Protein AF-A0A7C3M3J8-F1 (afdb_monomer_lite)

Structure (mmCIF, N/CA/C/O backbone):
data_AF-A0A7C3M3J8-F1
#
_entry.id   AF-A0A7C3M3J8-F1
#
loop_
_atom_site.group_PDB
_atom_site.id
_atom_site.type_symbol
_atom_site.label_atom_id
_atom_site.label_alt_id
_atom_site.label_comp_id
_atom_site.label_asym_id
_atom_site.label_entity_id
_atom_site.label_seq_id
_atom_site.pdbx_PDB_ins_code
_atom_site.Cartn_x
_atom_site.Cartn_y
_atom_site.Cartn_z
_atom_site.occupancy
_atom_site.B_iso_or_equiv
_atom_site.auth_seq_id
_atom_site.auth_comp_id
_atom_site.auth_asym_id
_atom_site.auth_atom_id
_atom_site.pdbx_PDB_model_num
ATOM 1 N N . MET A 1 1 ? 6.724 13.564 -12.866 1.00 60.06 1 MET A N 1
ATOM 2 C CA . MET A 1 1 ? 6.408 12.171 -12.481 1.00 60.06 1 MET A CA 1
ATOM 3 C C . MET A 1 1 ? 4.907 12.005 -12.634 1.00 60.06 1 MET A C 1
ATOM 5 O O . MET A 1 1 ? 4.190 12.845 -12.108 1.00 60.06 1 MET A O 1
ATOM 9 N N . ARG A 1 2 ? 4.433 11.037 -13.428 1.00 70.50 2 ARG A N 1
ATOM 10 C CA . ARG A 1 2 ? 2.997 10.725 -13.501 1.00 70.50 2 ARG A CA 1
ATOM 11 C C . ARG A 1 2 ? 2.696 9.801 -12.326 1.00 70.50 2 ARG A C 1
ATOM 13 O O . ARG A 1 2 ? 3.292 8.734 -12.259 1.00 70.50 2 ARG A O 1
ATOM 20 N N . GLY A 1 3 ? 1.892 10.272 -11.384 1.00 78.56 3 GLY A N 1
ATOM 21 C CA . GLY A 1 3 ? 1.335 9.445 -10.323 1.00 78.56 3 GLY A CA 1
ATOM 22 C C . GLY A 1 3 ? -0.176 9.373 -10.479 1.00 78.56 3 GLY A C 1
ATOM 23 O O . GLY A 1 3 ? -0.764 10.181 -11.203 1.00 78.56 3 GLY A O 1
ATOM 24 N N . GLU A 1 4 ? -0.775 8.390 -9.828 1.00 85.88 4 GLU A N 1
ATOM 25 C CA . GLU A 1 4 ? -2.205 8.119 -9.856 1.00 85.88 4 GLU A CA 1
ATOM 26 C C . GLU A 1 4 ? -2.761 8.230 -8.434 1.00 85.88 4 GLU A C 1
ATOM 28 O O . GLU A 1 4 ? -2.131 7.790 -7.467 1.00 85.88 4 GLU A O 1
ATOM 33 N N . TYR A 1 5 ? -3.933 8.855 -8.296 1.00 87.75 5 TYR A N 1
ATOM 34 C CA . TYR A 1 5 ? -4.675 8.828 -7.037 1.00 87.75 5 TYR A CA 1
ATOM 35 C C . TYR A 1 5 ? -5.321 7.455 -6.898 1.00 87.75 5 TYR A C 1
ATOM 37 O O . TYR A 1 5 ? -6.066 7.029 -7.778 1.00 87.75 5 TYR A O 1
ATOM 45 N N . VAL A 1 6 ? -5.033 6.780 -5.790 1.00 89.00 6 VAL A N 1
ATOM 46 C CA . VAL A 1 6 ? -5.568 5.459 -5.473 1.00 89.00 6 VAL A CA 1
ATOM 47 C C . VAL A 1 6 ? -6.288 5.541 -4.137 1.00 89.00 6 VAL A C 1
ATOM 49 O O . VAL A 1 6 ? -5.760 6.071 -3.157 1.00 89.00 6 VAL A O 1
ATOM 52 N N . GLU A 1 7 ? -7.500 5.008 -4.098 1.00 88.50 7 GLU A N 1
ATOM 53 C CA . GLU A 1 7 ? -8.269 4.852 -2.871 1.00 88.50 7 GLU A CA 1
ATOM 54 C C . GLU A 1 7 ? -8.012 3.454 -2.306 1.00 88.50 7 GLU A C 1
ATOM 56 O O . GLU A 1 7 ? -8.274 2.442 -2.954 1.00 88.50 7 GLU A O 1
ATOM 61 N N . LEU A 1 8 ? -7.453 3.397 -1.100 1.00 85.25 8 LEU A N 1
ATOM 62 C CA . LEU A 1 8 ? -7.155 2.161 -0.387 1.00 85.25 8 LEU A CA 1
ATOM 63 C C . LEU A 1 8 ? -8.138 1.974 0.764 1.00 85.25 8 LEU A C 1
ATOM 65 O O . LEU A 1 8 ? -8.551 2.928 1.423 1.00 85.25 8 LEU A O 1
ATOM 69 N N . THR A 1 9 ? -8.478 0.721 1.047 1.00 87.75 9 THR A N 1
ATOM 70 C CA . THR A 1 9 ? -9.279 0.390 2.228 1.00 87.75 9 THR A CA 1
ATOM 71 C C . THR A 1 9 ? -8.393 0.403 3.475 1.00 87.75 9 THR A C 1
ATOM 73 O O . THR A 1 9 ? -7.239 -0.029 3.438 1.00 87.75 9 THR A O 1
ATOM 76 N N . CYS A 1 10 ? -8.913 0.911 4.593 1.00 84.31 10 CYS A N 1
ATOM 77 C CA . CYS A 1 10 ? -8.173 1.000 5.845 1.00 84.31 10 CYS A CA 1
ATOM 78 C C . CYS A 1 10 ? -7.781 -0.380 6.387 1.00 84.31 10 CYS A C 1
ATOM 80 O O . CYS A 1 10 ? -8.673 -1.135 6.770 1.00 84.31 10 CYS A O 1
ATOM 82 N N . PRO A 1 11 ? -6.474 -0.676 6.553 1.00 84.62 11 PRO A N 1
ATOM 83 C CA . PRO A 1 11 ? -5.999 -2.004 6.944 1.00 84.62 11 PRO A CA 1
ATOM 84 C C . PRO A 1 11 ? -6.331 -2.383 8.395 1.00 84.62 11 PRO A C 1
ATOM 86 O O . PRO A 1 11 ? -6.052 -3.516 8.785 1.00 84.62 11 PRO A O 1
ATOM 89 N N . PHE A 1 12 ? -6.854 -1.444 9.192 1.00 86.81 12 PHE A N 1
ATOM 90 C CA . PHE A 1 12 ? -7.214 -1.649 10.597 1.00 86.81 12 PHE A CA 1
ATOM 91 C C . PHE A 1 12 ? -8.693 -1.948 10.815 1.00 86.81 12 PHE A C 1
ATOM 93 O O . PHE A 1 12 ? -9.033 -2.718 11.704 1.00 86.81 12 PHE A O 1
ATOM 100 N N . CYS A 1 13 ? -9.571 -1.258 10.086 1.00 86.12 13 CYS A N 1
ATOM 101 C CA . CYS A 1 13 ? -11.010 -1.292 10.352 1.00 86.12 13 CYS A CA 1
ATOM 102 C C . CYS A 1 13 ? -11.845 -1.734 9.155 1.00 86.12 13 CYS A C 1
ATOM 104 O O . CYS A 1 13 ? -13.056 -1.859 9.316 1.00 86.12 13 CYS A O 1
ATOM 106 N N . ASP A 1 14 ? -11.231 -1.880 7.975 1.00 85.38 14 ASP A N 1
ATOM 107 C CA . ASP A 1 14 ? -11.839 -2.284 6.700 1.00 85.38 14 ASP A CA 1
ATOM 108 C C . ASP A 1 14 ? -13.061 -1.458 6.249 1.00 85.38 14 ASP A C 1
ATOM 110 O O . ASP A 1 14 ? -13.744 -1.792 5.288 1.00 85.38 14 ASP A O 1
ATOM 114 N N . LYS A 1 15 ? -13.339 -0.347 6.939 1.00 85.44 15 LYS A N 1
ATOM 115 C CA . LYS A 1 15 ? -14.506 0.524 6.727 1.00 85.44 15 LYS A CA 1
ATOM 116 C C . LYS A 1 15 ? -14.128 1.913 6.227 1.00 85.44 15 LYS A C 1
ATOM 118 O O . LYS A 1 15 ? -14.922 2.564 5.560 1.00 85.44 15 LYS A O 1
ATOM 123 N N . GLY A 1 16 ? -12.945 2.398 6.600 1.00 83.69 16 GLY A N 1
ATOM 124 C CA . GLY A 1 16 ? -12.453 3.707 6.176 1.00 83.69 16 GLY A CA 1
ATOM 125 C C . GLY A 1 16 ? -11.763 3.650 4.818 1.00 83.69 16 GLY A C 1
ATOM 126 O O . GLY A 1 16 ? -11.102 2.661 4.508 1.00 83.69 16 GLY A O 1
ATOM 127 N N . ILE A 1 17 ? -11.872 4.732 4.051 1.00 86.12 17 ILE A N 1
ATOM 128 C CA . ILE A 1 17 ? -11.152 4.930 2.787 1.00 86.12 17 ILE A CA 1
ATOM 129 C C . ILE A 1 17 ? -9.956 5.851 3.048 1.00 86.12 17 ILE A C 1
ATOM 131 O O . ILE A 1 17 ? -10.081 6.864 3.739 1.00 86.12 17 ILE A O 1
ATOM 135 N N . ILE A 1 18 ? -8.794 5.483 2.514 1.00 88.31 18 ILE A N 1
ATOM 136 C CA . ILE A 1 18 ? -7.539 6.232 2.589 1.00 88.31 18 ILE A CA 1
ATOM 137 C C . ILE A 1 18 ? -7.149 6.667 1.184 1.00 88.31 18 ILE A C 1
ATOM 139 O O . ILE A 1 18 ? -7.091 5.849 0.269 1.00 88.31 18 ILE A O 1
ATOM 143 N N . GLN A 1 19 ? -6.813 7.942 1.026 1.00 87.81 19 GLN A N 1
ATOM 144 C CA . GLN A 1 19 ? -6.269 8.450 -0.224 1.00 87.81 19 GLN A CA 1
ATOM 145 C C . GLN A 1 19 ? -4.749 8.285 -0.240 1.00 87.81 19 GLN A C 1
ATOM 147 O O . GLN A 1 19 ? -4.033 8.817 0.617 1.00 87.81 19 GLN A O 1
ATOM 152 N N . ALA A 1 20 ? -4.262 7.567 -1.245 1.00 87.50 20 ALA A N 1
ATOM 153 C CA . ALA A 1 20 ? -2.851 7.388 -1.531 1.00 87.50 20 ALA A CA 1
ATOM 154 C C . ALA A 1 20 ? -2.516 7.917 -2.930 1.00 87.50 20 ALA A C 1
ATOM 156 O O . ALA A 1 20 ? -3.355 7.995 -3.826 1.00 87.50 20 ALA A O 1
ATOM 157 N N . TRP A 1 21 ? -1.263 8.304 -3.107 1.00 88.56 21 TRP A N 1
ATOM 158 C CA . TRP A 1 21 ? -0.696 8.688 -4.387 1.00 88.56 21 TRP A CA 1
ATOM 159 C C . TRP A 1 21 ? 0.357 7.656 -4.769 1.00 88.56 21 TRP A C 1
ATOM 161 O O . TRP A 1 21 ? 1.393 7.546 -4.106 1.00 88.56 21 TRP A O 1
ATOM 171 N N . TYR A 1 22 ? 0.061 6.886 -5.811 1.00 87.81 22 TYR A N 1
ATOM 172 C CA . TYR A 1 22 ? 0.940 5.857 -6.343 1.00 87.81 22 TYR A CA 1
ATOM 173 C C . TYR A 1 22 ? 1.780 6.436 -7.475 1.00 87.81 22 TYR A C 1
ATOM 175 O O . TYR A 1 22 ? 1.255 7.008 -8.430 1.00 87.81 22 TYR A O 1
ATOM 183 N N . ILE A 1 23 ? 3.097 6.300 -7.376 1.00 86.19 23 ILE A N 1
ATOM 184 C CA . ILE A 1 23 ? 4.035 6.668 -8.430 1.00 86.19 23 ILE A CA 1
ATOM 185 C C . ILE A 1 23 ? 4.713 5.375 -8.887 1.00 86.19 23 ILE A C 1
ATOM 187 O O . ILE A 1 23 ? 5.586 4.868 -8.171 1.00 86.19 23 ILE A O 1
ATOM 191 N N . PRO A 1 24 ? 4.343 4.842 -10.066 1.00 82.25 24 PRO A N 1
ATOM 192 C CA . PRO A 1 24 ? 4.938 3.617 -10.567 1.00 82.25 24 PRO A CA 1
ATOM 193 C C . PRO A 1 24 ? 6.433 3.794 -10.828 1.00 82.25 24 PRO A C 1
ATOM 195 O O . PRO A 1 24 ? 6.889 4.793 -11.403 1.00 82.25 24 PRO A O 1
ATOM 198 N N . GLY A 1 25 ? 7.198 2.784 -10.428 1.00 78.44 25 GLY A N 1
ATOM 199 C CA . GLY A 1 25 ? 8.623 2.698 -10.685 1.00 78.44 25 GLY A CA 1
ATOM 200 C C . GLY A 1 25 ? 8.910 2.606 -12.184 1.00 78.44 25 GLY A C 1
ATOM 201 O O . GLY A 1 25 ? 8.479 1.678 -12.868 1.00 78.44 25 GLY A O 1
ATOM 202 N N . ALA A 1 26 ? 9.664 3.560 -12.730 1.00 74.56 26 ALA A N 1
ATOM 203 C CA . ALA A 1 26 ? 10.063 3.510 -14.132 1.00 74.56 26 ALA A CA 1
ATOM 204 C C . ALA A 1 26 ? 11.210 2.507 -14.348 1.00 74.56 26 ALA A C 1
ATOM 206 O O . ALA A 1 26 ? 12.205 2.504 -13.618 1.00 74.56 26 ALA A O 1
ATOM 207 N N . ILE A 1 27 ? 11.112 1.694 -15.401 1.00 71.25 27 ILE A N 1
ATOM 208 C CA . ILE A 1 27 ? 12.236 0.886 -15.883 1.00 71.25 27 ILE A CA 1
ATOM 209 C C . ILE A 1 27 ? 12.976 1.710 -16.930 1.00 71.25 27 ILE A C 1
ATOM 211 O O . ILE A 1 27 ? 12.443 2.001 -18.000 1.00 71.25 27 ILE A O 1
ATOM 215 N N . SER A 1 28 ? 14.221 2.068 -16.635 1.00 67.69 28 SER A N 1
ATOM 216 C CA . SER A 1 28 ? 15.113 2.689 -17.610 1.00 67.69 28 SER A CA 1
ATOM 217 C C . SER A 1 28 ? 16.129 1.665 -18.106 1.00 67.69 28 SER A C 1
ATOM 219 O O . SER A 1 28 ? 16.725 0.909 -17.336 1.00 67.69 28 SER A O 1
ATOM 221 N N . VAL A 1 29 ? 16.306 1.612 -19.425 1.00 69.06 29 VAL A N 1
ATOM 222 C CA . VAL A 1 29 ? 17.297 0.749 -20.070 1.00 69.06 29 VAL A CA 1
ATOM 223 C C . VAL A 1 29 ? 18.335 1.649 -20.711 1.00 69.06 29 VAL A C 1
ATOM 225 O O . VAL A 1 29 ? 18.038 2.355 -21.675 1.00 69.06 29 VAL A O 1
ATOM 228 N N . LYS A 1 30 ? 19.561 1.632 -20.186 1.00 69.44 30 LYS A N 1
ATOM 229 C CA . LYS A 1 30 ? 20.673 2.369 -20.787 1.00 69.44 30 LYS A CA 1
ATOM 230 C C . LYS A 1 30 ? 21.432 1.424 -21.713 1.00 69.44 30 LYS A C 1
ATOM 232 O O . LYS A 1 30 ? 21.918 0.375 -21.289 1.00 69.44 30 LYS A O 1
ATOM 237 N N . ARG A 1 31 ? 21.519 1.784 -22.996 1.00 63.72 31 ARG A N 1
ATOM 238 C CA . ARG A 1 31 ? 22.373 1.086 -23.966 1.00 63.72 31 ARG A CA 1
ATOM 239 C C . ARG A 1 31 ? 23.770 1.691 -23.903 1.00 63.72 31 ARG A C 1
ATOM 241 O O . ARG A 1 31 ? 23.938 2.873 -24.189 1.00 63.72 31 ARG A O 1
ATOM 248 N N . GLY A 1 32 ? 24.764 0.897 -23.517 1.00 60.53 32 GLY A N 1
ATOM 249 C CA . GLY A 1 32 ? 26.165 1.290 -23.642 1.00 60.53 32 GLY A CA 1
ATOM 250 C C . GLY A 1 32 ? 26.631 1.138 -25.090 1.00 60.53 32 GLY A C 1
ATOM 251 O O . GLY A 1 32 ? 26.560 0.041 -25.644 1.00 60.53 32 GLY A O 1
ATOM 252 N N . SER A 1 33 ? 27.123 2.214 -25.707 1.00 58.19 33 SER A N 1
ATOM 253 C CA . SER A 1 33 ? 27.689 2.199 -27.060 1.00 58.19 33 SER A CA 1
ATOM 254 C C . SER A 1 33 ? 29.157 1.744 -27.045 1.00 58.19 33 SER A C 1
ATOM 256 O O . SER A 1 33 ? 30.062 2.541 -27.282 1.00 58.19 33 SER A 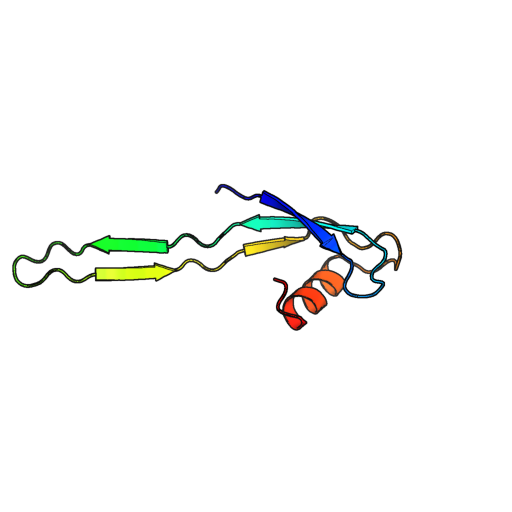O 1
ATOM 258 N N . CYS A 1 34 ? 29.425 0.474 -26.739 1.00 58.19 34 CYS A N 1
ATOM 259 C CA . CYS A 1 34 ? 30.757 -0.103 -26.951 1.00 58.19 34 CYS A CA 1
ATOM 260 C C . CYS A 1 34 ? 30.791 -0.861 -28.284 1.00 58.19 34 CYS A C 1
ATOM 262 O O . CYS A 1 34 ? 29.955 -1.731 -28.514 1.00 58.19 34 CYS A O 1
ATOM 264 N N . ARG A 1 35 ? 31.778 -0.547 -29.142 1.00 59.69 35 ARG A N 1
ATOM 265 C CA . ARG A 1 35 ? 31.966 -1.131 -30.490 1.00 59.69 35 ARG A CA 1
ATOM 266 C C . ARG A 1 35 ? 32.123 -2.659 -30.510 1.00 59.69 35 ARG A C 1
ATOM 268 O O . ARG A 1 35 ? 31.948 -3.251 -31.564 1.00 59.69 35 ARG A O 1
ATOM 275 N N . SER A 1 36 ? 32.460 -3.283 -29.382 1.00 64.88 36 SER A N 1
ATOM 276 C CA . SER A 1 36 ? 32.811 -4.705 -29.302 1.00 64.88 36 SER A CA 1
ATOM 277 C C . SER A 1 36 ? 31.742 -5.606 -28.678 1.00 64.88 36 SER A C 1
ATOM 279 O O . SER A 1 36 ? 31.767 -6.791 -28.968 1.00 64.88 36 SER A O 1
ATOM 281 N N . LEU A 1 37 ? 30.807 -5.084 -27.871 1.00 58.28 37 LEU A N 1
ATOM 282 C CA . LEU A 1 37 ? 29.625 -5.796 -27.347 1.00 58.28 37 LEU A CA 1
ATOM 283 C C . LEU A 1 37 ? 28.690 -4.784 -26.645 1.00 58.28 37 LEU A C 1
ATOM 285 O O . LEU A 1 37 ? 29.123 -4.133 -25.686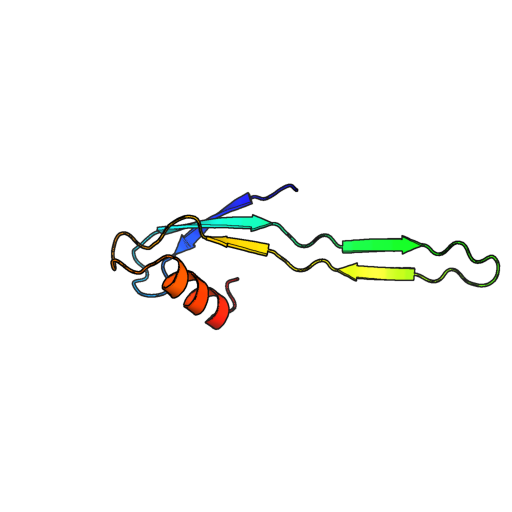 1.00 58.28 37 LEU A O 1
ATOM 289 N N . PRO A 1 38 ? 27.418 -4.632 -27.062 1.00 58.47 38 PRO A N 1
ATOM 290 C CA . PRO A 1 38 ? 26.483 -3.739 -26.386 1.00 58.47 38 PRO A CA 1
ATOM 291 C C . PRO A 1 38 ? 26.140 -4.286 -24.994 1.00 58.47 38 PRO A C 1
ATOM 293 O O . PRO A 1 38 ? 25.518 -5.337 -24.852 1.00 58.47 38 PRO A O 1
ATOM 296 N N . LYS A 1 39 ? 26.535 -3.557 -23.945 1.00 62.41 39 LYS A N 1
ATOM 297 C CA . LYS A 1 39 ? 26.112 -3.840 -22.568 1.00 62.41 39 LYS A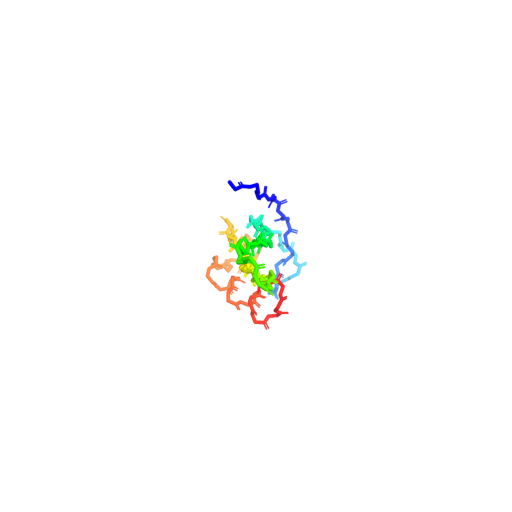 CA 1
ATOM 298 C C . LYS A 1 39 ? 24.773 -3.152 -22.308 1.00 62.41 39 LYS A C 1
ATOM 300 O O . LYS A 1 39 ? 24.647 -1.938 -22.488 1.00 62.41 39 LYS A O 1
ATOM 305 N N . PHE A 1 40 ? 23.788 -3.929 -21.871 1.00 65.56 40 PHE A N 1
ATOM 306 C CA . PHE A 1 40 ? 22.490 -3.429 -21.429 1.00 65.56 40 PHE A CA 1
ATOM 307 C C . PHE A 1 40 ? 22.477 -3.393 -19.904 1.00 65.56 40 PHE A C 1
A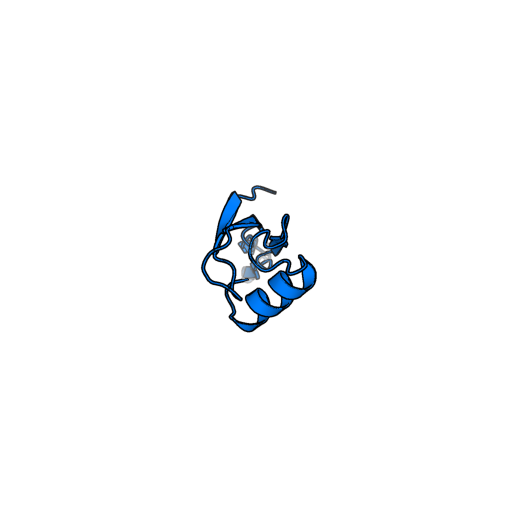TOM 309 O O . PHE A 1 40 ? 22.571 -4.440 -19.267 1.00 65.56 40 PHE A O 1
ATOM 316 N N . SER A 1 41 ? 22.337 -2.207 -19.314 1.00 65.25 41 SER A N 1
ATOM 317 C CA . SER A 1 41 ? 21.990 -2.087 -17.899 1.00 65.25 41 SER A CA 1
ATOM 318 C C . SER A 1 41 ? 20.505 -1.755 -17.779 1.00 65.25 41 SER A C 1
ATOM 320 O O . SER A 1 41 ? 20.001 -0.814 -18.399 1.00 65.25 41 SER A O 1
ATOM 322 N N . LYS A 1 42 ? 19.786 -2.577 -17.010 1.00 67.31 42 LYS A N 1
ATOM 323 C CA . LYS A 1 42 ? 18.392 -2.333 -16.636 1.00 67.31 42 LYS A CA 1
ATOM 324 C C . LYS A 1 42 ? 18.397 -1.730 -15.237 1.00 67.31 42 LYS A C 1
ATOM 326 O O . LYS A 1 42 ? 18.915 -2.356 -14.318 1.00 67.31 42 LYS A O 1
ATOM 331 N N . HIS A 1 43 ? 17.837 -0.538 -15.084 1.00 68.69 43 HIS A N 1
ATOM 332 C CA . HIS A 1 43 ? 17.621 0.082 -13.784 1.00 68.69 43 HIS A CA 1
ATOM 333 C C . HIS A 1 43 ? 16.115 0.162 -13.545 1.00 68.69 43 HIS A C 1
ATOM 335 O O . HIS A 1 43 ? 15.401 0.826 -14.301 1.00 68.69 43 HIS A O 1
ATOM 341 N N . LYS A 1 44 ? 15.625 -0.548 -12.526 1.00 70.00 44 LYS A N 1
ATOM 342 C CA . LYS A 1 44 ? 14.233 -0.451 -12.083 1.00 70.00 44 LYS A CA 1
ATOM 343 C C . LYS A 1 44 ? 14.195 0.538 -10.925 1.00 70.00 44 LYS A C 1
ATOM 345 O O . LYS A 1 44 ? 14.776 0.268 -9.879 1.00 70.00 44 LYS A O 1
ATOM 350 N N . SER A 1 45 ? 13.565 1.688 -11.133 1.00 73.31 45 SER A N 1
ATOM 351 C CA . SER A 1 45 ? 13.230 2.582 -10.026 1.00 73.31 45 SER A CA 1
ATOM 352 C C . SER A 1 45 ? 12.160 1.912 -9.167 1.00 73.31 45 SER A C 1
ATOM 354 O O . SER A 1 45 ? 11.270 1.258 -9.712 1.00 73.31 45 SER A O 1
ATOM 356 N N . SER A 1 46 ? 12.259 2.042 -7.846 1.00 76.62 46 SER A N 1
ATOM 357 C CA . SER A 1 46 ? 11.246 1.519 -6.928 1.00 76.62 46 SER A CA 1
ATOM 358 C C . SER A 1 46 ? 9.927 2.269 -7.087 1.00 76.62 46 SER A C 1
ATOM 360 O O . SER A 1 46 ? 9.915 3.464 -7.388 1.00 76.62 46 SER A O 1
ATOM 362 N N . ASP A 1 47 ? 8.832 1.552 -6.869 1.00 81.44 47 ASP A N 1
ATOM 363 C CA . ASP A 1 47 ? 7.504 2.124 -6.705 1.00 81.44 47 ASP A CA 1
ATOM 364 C C . ASP A 1 47 ? 7.471 3.027 -5.462 1.00 81.44 47 ASP A C 1
ATOM 366 O O . ASP A 1 47 ? 8.060 2.693 -4.431 1.00 81.44 47 ASP A O 1
ATOM 370 N N . VAL A 1 48 ? 6.822 4.189 -5.564 1.00 83.88 48 VAL A N 1
ATOM 371 C CA . VAL A 1 48 ? 6.703 5.141 -4.452 1.00 83.88 48 VAL A CA 1
ATOM 372 C C . VAL A 1 48 ? 5.234 5.342 -4.122 1.00 83.88 48 VAL A C 1
ATOM 374 O O . VAL A 1 48 ? 4.440 5.717 -4.983 1.00 83.88 48 VAL A O 1
ATOM 377 N N . TRP A 1 49 ? 4.893 5.142 -2.855 1.00 85.19 49 TRP A N 1
ATOM 378 C CA . TRP A 1 49 ? 3.556 5.359 -2.319 1.00 85.19 49 TRP A CA 1
ATOM 379 C C . TRP A 1 49 ? 3.583 6.505 -1.316 1.00 85.19 49 TRP A C 1
ATOM 381 O O . TRP A 1 49 ? 4.423 6.530 -0.418 1.00 85.19 49 TRP A O 1
ATOM 391 N N . ILE A 1 50 ? 2.671 7.462 -1.473 1.00 86.06 50 ILE A N 1
ATOM 392 C CA . ILE A 1 50 ? 2.533 8.607 -0.567 1.00 86.06 50 ILE A CA 1
ATOM 393 C C . ILE A 1 50 ? 1.114 8.607 -0.010 1.00 86.06 50 ILE A C 1
ATOM 395 O O . ILE A 1 50 ? 0.154 8.799 -0.756 1.00 86.06 50 ILE A O 1
ATOM 399 N N . ILE A 1 51 ? 0.971 8.421 1.301 1.00 87.31 51 ILE A N 1
ATOM 400 C CA . ILE A 1 51 ? -0.334 8.455 1.969 1.00 87.31 51 ILE A CA 1
ATOM 401 C C . ILE A 1 51 ? -0.702 9.902 2.288 1.00 87.31 51 ILE A C 1
ATOM 403 O O . ILE A 1 51 ? 0.068 10.623 2.918 1.00 87.31 51 ILE A O 1
ATOM 407 N N . LYS A 1 52 ? -1.885 10.339 1.846 1.00 84.62 52 LYS A N 1
ATOM 408 C CA . LYS A 1 52 ? -2.362 11.716 2.044 1.00 84.62 52 LYS A CA 1
ATOM 409 C C . LYS A 1 52 ? -3.347 11.868 3.193 1.00 84.62 52 LYS A C 1
ATOM 411 O O . LYS A 1 52 ? -3.514 12.980 3.687 1.00 84.62 52 LYS A O 1
ATOM 416 N N . SER A 1 53 ? -3.998 10.796 3.639 1.00 81.81 53 SER A N 1
ATOM 417 C CA . SER A 1 53 ? -5.023 10.866 4.685 1.00 81.81 53 SER A CA 1
ATOM 418 C C . SER A 1 53 ? -4.902 9.724 5.691 1.00 81.81 53 SER A C 1
ATOM 420 O O . SER A 1 53 ? -4.565 8.600 5.335 1.00 81.81 53 SER A O 1
ATOM 422 N N . GLY A 1 54 ? -5.187 10.018 6.961 1.00 81.69 54 GLY A N 1
ATOM 423 C CA . GLY A 1 54 ? -5.428 8.987 7.969 1.00 81.6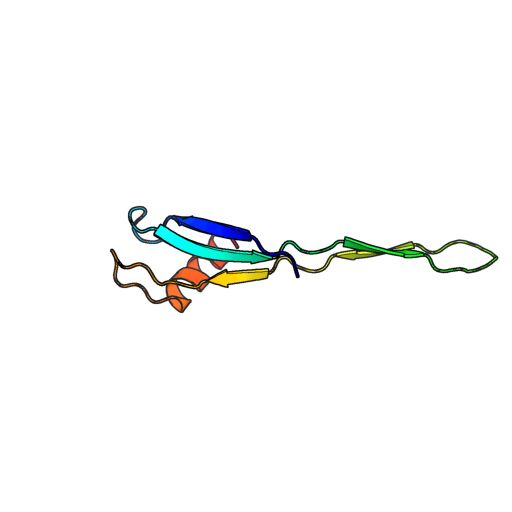9 54 GLY A CA 1
ATOM 424 C C . GLY A 1 54 ? -6.811 8.358 7.787 1.00 81.69 54 GLY A C 1
ATOM 425 O O . GLY A 1 54 ? -7.555 8.709 6.868 1.00 81.69 54 GLY A O 1
ATOM 426 N N . CYS A 1 55 ? -7.175 7.440 8.680 1.00 84.94 55 CYS A N 1
ATOM 427 C CA . CYS A 1 55 ? -8.516 6.865 8.673 1.00 84.94 55 CYS A CA 1
ATOM 428 C C . CYS A 1 55 ? -9.450 7.660 9.593 1.00 84.94 55 CYS A C 1
ATOM 430 O O . CYS A 1 55 ? -9.310 7.608 10.815 1.00 84.94 55 CYS A O 1
ATOM 432 N N . ASN A 1 56 ? -10.464 8.308 9.016 1.00 81.44 56 ASN A N 1
ATOM 433 C CA . ASN A 1 56 ? -11.473 9.060 9.774 1.00 81.44 56 ASN A CA 1
ATOM 434 C C . ASN A 1 56 ? -12.411 8.170 10.611 1.00 81.44 56 ASN A C 1
ATOM 436 O O . ASN A 1 56 ? -13.101 8.672 11.489 1.00 81.44 56 ASN A O 1
ATOM 440 N N . VAL A 1 57 ? -12.453 6.857 10.347 1.00 85.94 57 VAL A N 1
ATOM 441 C CA . VAL A 1 57 ? -13.357 5.920 11.038 1.00 85.94 57 VAL A CA 1
ATOM 442 C C . VAL A 1 57 ? -12.733 5.370 12.319 1.00 85.94 57 VAL A C 1
ATOM 444 O O . VAL A 1 57 ? -13.380 5.346 13.358 1.00 85.94 57 VAL A O 1
ATOM 447 N N . CYS A 1 58 ? -11.478 4.915 12.258 1.00 84.56 58 CYS A N 1
ATOM 448 C CA . CYS A 1 58 ? -10.780 4.361 13.423 1.00 84.56 58 CYS A CA 1
ATOM 449 C C . CYS A 1 58 ? -9.852 5.366 14.122 1.00 84.56 58 CYS A C 1
ATOM 451 O O . CYS A 1 58 ? -9.233 5.012 15.121 1.00 84.56 58 CYS A O 1
ATOM 453 N N . GLY A 1 59 ? -9.732 6.591 13.596 1.00 84.06 59 GLY A N 1
ATOM 454 C CA . GLY A 1 59 ? -8.900 7.652 14.170 1.00 84.06 59 GLY A CA 1
ATOM 455 C C . GLY A 1 59 ? -7.393 7.398 14.067 1.00 84.06 59 GLY A C 1
ATOM 456 O O . GLY A 1 59 ? -6.619 8.052 14.760 1.00 84.06 59 GLY A O 1
ATOM 457 N N . LYS A 1 60 ? -6.965 6.436 13.238 1.00 87.31 60 LYS A N 1
ATOM 458 C CA . LYS A 1 60 ? -5.549 6.083 13.074 1.00 87.31 60 LYS A CA 1
ATOM 459 C C . LYS A 1 60 ? -4.801 7.123 12.249 1.00 87.31 60 LYS A C 1
ATOM 461 O O . LYS A 1 60 ? -5.307 7.591 11.221 1.00 87.31 60 LYS A O 1
ATOM 466 N N . SER A 1 61 ? -3.591 7.448 12.702 1.00 87.88 61 SER A N 1
ATOM 467 C CA . SER A 1 61 ? -2.725 8.420 12.041 1.00 87.88 61 SER A CA 1
ATOM 468 C C . SER A 1 61 ? -2.226 7.898 10.691 1.00 87.88 61 SER A C 1
ATOM 470 O O . SER A 1 61 ? -2.256 6.698 10.406 1.00 87.88 61 SER A O 1
ATOM 472 N N . GLN A 1 62 ? -1.757 8.816 9.844 1.00 86.25 62 GLN A N 1
ATOM 473 C CA . GLN A 1 62 ? -1.176 8.481 8.541 1.00 86.25 62 GLN A CA 1
ATOM 474 C C . GLN A 1 62 ? 0.011 7.516 8.679 1.00 86.25 62 GLN A C 1
ATOM 476 O O . GLN A 1 62 ? 0.096 6.549 7.929 1.00 86.25 62 GLN A O 1
ATOM 481 N N . GLU A 1 63 ? 0.879 7.728 9.673 1.00 86.06 63 GLU A N 1
ATOM 482 C CA . GLU A 1 63 ? 2.070 6.901 9.907 1.00 86.06 63 GLU A CA 1
ATOM 483 C C . GLU A 1 63 ? 1.724 5.469 10.333 1.00 86.06 63 GLU A C 1
ATOM 485 O O . GLU A 1 63 ? 2.339 4.513 9.859 1.00 86.06 63 GLU A O 1
ATOM 490 N N . GLU A 1 64 ? 0.724 5.292 11.206 1.00 86.81 64 GLU A N 1
ATOM 491 C CA . GLU A 1 64 ? 0.273 3.955 11.616 1.00 86.81 64 GLU A CA 1
ATOM 492 C C . GLU A 1 64 ? -0.298 3.178 10.427 1.00 86.81 64 GLU A C 1
ATOM 494 O O . GLU A 1 64 ? -0.010 1.993 10.249 1.00 86.81 64 GLU A O 1
ATOM 499 N N . VAL A 1 65 ? -1.085 3.864 9.598 1.00 87.25 65 VAL A N 1
ATOM 500 C CA . VAL A 1 65 ? -1.666 3.316 8.371 1.00 87.25 65 VAL A CA 1
ATOM 501 C C . VAL A 1 65 ? -0.581 2.948 7.363 1.00 87.25 65 VAL A C 1
ATOM 503 O O . VAL A 1 65 ? -0.615 1.846 6.818 1.00 87.25 65 VAL A O 1
ATOM 506 N N . GLU A 1 66 ? 0.409 3.813 7.152 1.00 88.31 66 GLU A N 1
ATOM 507 C CA . GLU A 1 66 ? 1.524 3.549 6.241 1.00 88.31 66 GLU A CA 1
ATOM 508 C C . GLU A 1 66 ? 2.343 2.338 6.683 1.00 88.31 66 GLU A C 1
ATOM 510 O O . GLU A 1 66 ? 2.650 1.455 5.879 1.00 88.31 66 GLU A O 1
ATOM 515 N N . LYS A 1 67 ? 2.658 2.261 7.977 1.00 88.56 67 LYS A N 1
ATOM 516 C CA . LYS A 1 67 ? 3.427 1.154 8.542 1.00 88.56 67 LYS A CA 1
ATOM 517 C C . LYS A 1 67 ? 2.715 -0.183 8.353 1.00 88.56 67 LYS A C 1
ATOM 519 O O . LYS A 1 67 ? 3.359 -1.172 8.001 1.00 88.56 67 LYS A O 1
ATOM 524 N N . GLU A 1 68 ? 1.403 -0.214 8.562 1.00 87.88 68 GLU A N 1
ATOM 525 C CA . GLU A 1 68 ? 0.617 -1.437 8.410 1.00 87.88 68 GLU A CA 1
ATOM 526 C 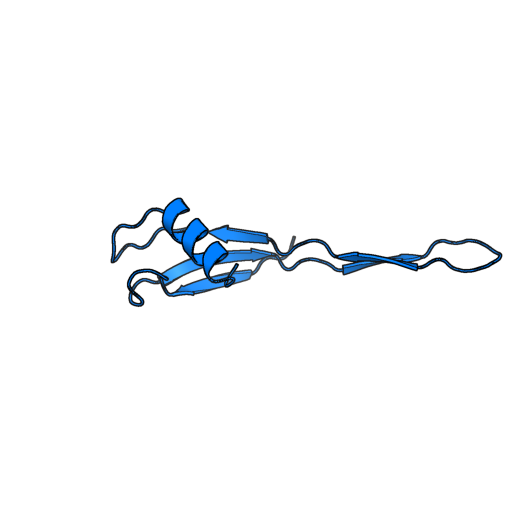C . GLU A 1 68 ? 0.443 -1.829 6.935 1.00 87.88 68 GLU A C 1
ATOM 528 O O . GLU A 1 68 ? 0.554 -3.008 6.596 1.00 87.88 68 GLU A O 1
ATOM 533 N N . LEU A 1 69 ? 0.254 -0.859 6.034 1.00 87.06 69 LEU A N 1
ATOM 534 C CA . LEU A 1 69 ? 0.193 -1.121 4.592 1.00 87.06 69 LEU A CA 1
ATOM 535 C C . LEU A 1 69 ? 1.521 -1.683 4.059 1.00 87.06 69 LEU A C 1
ATOM 537 O O . LEU A 1 69 ? 1.497 -2.671 3.321 1.00 87.06 69 LEU A O 1
ATOM 541 N N . ARG A 1 70 ? 2.664 -1.135 4.502 1.00 86.50 70 ARG A N 1
ATOM 542 C CA . ARG A 1 70 ? 4.001 -1.677 4.190 1.00 86.50 70 ARG A CA 1
ATOM 543 C C . ARG A 1 70 ? 4.174 -3.095 4.731 1.00 86.50 70 ARG A C 1
ATOM 545 O O . ARG A 1 70 ? 4.732 -3.957 4.061 1.00 86.50 70 ARG A O 1
ATOM 552 N N . ARG A 1 71 ? 3.675 -3.366 5.942 1.00 86.81 71 ARG A N 1
ATOM 553 C CA . ARG A 1 71 ? 3.747 -4.700 6.560 1.00 86.81 71 ARG A CA 1
ATOM 554 C C . ARG A 1 71 ? 2.934 -5.742 5.790 1.00 86.81 71 ARG A C 1
ATOM 556 O O . ARG A 1 71 ? 3.360 -6.890 5.701 1.00 86.81 71 ARG A O 1
ATOM 563 N N . LYS A 1 72 ? 1.781 -5.349 5.241 1.00 85.06 72 LYS A N 1
ATOM 564 C CA . LYS A 1 72 ? 0.916 -6.212 4.421 1.00 85.06 72 LYS A CA 1
ATOM 565 C C . LYS A 1 72 ? 1.378 -6.331 2.961 1.00 85.06 72 LYS A C 1
ATOM 567 O O . LYS A 1 72 ? 0.815 -7.141 2.233 1.00 85.06 72 LYS A O 1
ATOM 572 N N . GLY A 1 73 ? 2.384 -5.559 2.537 1.00 80.50 73 GLY A N 1
ATOM 573 C CA . GLY A 1 73 ? 2.888 -5.560 1.160 1.00 80.50 73 GLY A CA 1
ATOM 574 C C . GLY A 1 73 ? 1.912 -4.960 0.147 1.00 80.50 73 GLY A C 1
ATOM 575 O O . GLY A 1 73 ? 1.974 -5.290 -1.034 1.00 80.50 73 GLY A O 1
ATOM 576 N N . LEU A 1 74 ? 0.988 -4.114 0.613 1.00 75.88 74 LEU A N 1
ATOM 577 C CA . LEU A 1 74 ? 0.073 -3.364 -0.251 1.00 75.88 74 LEU A CA 1
ATOM 578 C C . LEU A 1 74 ? 0.751 -2.120 -0.845 1.00 75.88 74 LEU A C 1
ATOM 580 O O . LEU A 1 74 ? 0.298 -1.630 -1.876 1.00 75.88 74 LEU A O 1
ATOM 584 N N . ILE A 1 75 ? 1.822 -1.642 -0.195 1.00 75.25 75 ILE A N 1
ATOM 585 C CA . ILE A 1 75 ? 2.691 -0.539 -0.623 1.00 75.25 75 ILE A CA 1
ATOM 586 C C . ILE A 1 75 ? 4.163 -0.849 -0.354 1.00 75.25 75 ILE A C 1
ATOM 588 O O . ILE A 1 75 ? 4.434 -1.637 0.584 1.00 75.25 75 ILE A O 1
#

Radius of gyration: 18.18 Å; chains: 1; bounding box: 47×18×45 Å

Foldseek 3Di:
DDWDWDWDQQPPPSPFIWTKIKDAWDWDWDWDPDPPDTDIDIDTGDIDMDTDDDGPPVPGDSVVRVVVCVVVVVD

Sequence (75 aa):
MRGEYVELTCPFCDKGIIQAWYIPGAISVKRGSCRSLPKFSKHKSSDVWIIKSGCNVCGKSQEEVEKELRRKGLI

Secondary structure (DSSP, 8-state):
---EEEEEE-TTTSS-EEEEEEEPPPEEEEEP--TT--PEEEEEPPPEEEE----TTT---HHHHHHHHHHHT--

pLDDT: mean 79.23, std 9.79, range [58.19, 89.0]